Protein AF-A0A6B3NMQ0-F1 (afdb_monomer_lite)

Structure (mmCIF, N/CA/C/O backbone):
data_AF-A0A6B3NMQ0-F1
#
_entry.id   AF-A0A6B3NMQ0-F1
#
loop_
_atom_site.group_PDB
_atom_site.id
_atom_site.type_symbol
_atom_site.label_atom_id
_atom_site.label_alt_id
_atom_site.label_comp_id
_atom_site.label_asym_id
_atom_site.label_entity_id
_atom_site.label_seq_id
_atom_site.pdbx_PDB_ins_code
_atom_site.Cartn_x
_atom_site.Cartn_y
_atom_site.Cartn_z
_atom_site.occupancy
_atom_site.B_iso_or_equiv
_atom_site.auth_seq_id
_atom_site.auth_comp_id
_atom_site.auth_asym_id
_atom_site.auth_atom_id
_atom_site.pdbx_PDB_model_num
ATOM 1 N N . MET A 1 1 ? -28.946 18.514 3.064 1.00 41.00 1 MET A N 1
ATOM 2 C CA . MET A 1 1 ? -27.917 17.843 2.237 1.00 41.00 1 MET A CA 1
ATOM 3 C C . MET A 1 1 ? -26.922 17.193 3.185 1.00 41.00 1 MET A C 1
ATOM 5 O O . MET A 1 1 ? -26.301 17.912 3.953 1.00 41.00 1 MET A O 1
ATOM 9 N N . GLN A 1 2 ? -26.835 15.861 3.221 1.00 43.84 2 GLN A N 1
ATOM 10 C CA . GLN A 1 2 ? -25.794 15.180 4.005 1.00 43.84 2 GLN A CA 1
ATOM 11 C C . GLN A 1 2 ? -24.426 15.572 3.425 1.00 43.84 2 GLN A C 1
ATOM 13 O O . GLN A 1 2 ? -24.307 15.580 2.195 1.00 43.84 2 GLN A O 1
ATOM 18 N N . PRO A 1 3 ? -23.418 15.928 4.242 1.00 48.66 3 PRO A N 1
ATOM 19 C CA . PRO A 1 3 ? -22.115 16.303 3.716 1.00 48.66 3 PRO A CA 1
ATOM 20 C C . PRO A 1 3 ? -21.595 15.134 2.880 1.00 48.66 3 PRO A C 1
ATOM 22 O O . PRO A 1 3 ? -21.489 14.004 3.358 1.00 48.66 3 PRO A O 1
ATOM 25 N N . LEU A 1 4 ? -21.355 15.394 1.594 1.00 52.19 4 LEU A N 1
ATOM 26 C CA . LEU A 1 4 ? -20.800 14.434 0.650 1.00 52.19 4 LEU A CA 1
ATOM 27 C C . LEU A 1 4 ? -19.381 14.090 1.103 1.00 52.19 4 LEU A C 1
ATOM 29 O O . LEU A 1 4 ? -18.427 14.699 0.639 1.00 52.19 4 LEU A O 1
ATOM 33 N N . ARG A 1 5 ? -19.311 13.103 2.001 1.00 52.84 5 ARG A N 1
ATOM 34 C CA . ARG A 1 5 ? -18.226 12.153 2.250 1.00 52.84 5 ARG A CA 1
ATOM 35 C C . ARG A 1 5 ? -16.856 12.804 2.395 1.00 52.84 5 ARG A C 1
ATOM 37 O O . ARG A 1 5 ? -16.263 13.241 1.413 1.00 52.84 5 ARG A O 1
ATOM 44 N N . HIS A 1 6 ? -16.356 12.796 3.629 1.00 53.97 6 HIS A N 1
ATOM 45 C CA . HIS A 1 6 ? -14.971 13.086 3.977 1.00 53.97 6 HIS A CA 1
ATOM 46 C C . HIS A 1 6 ? -14.029 12.484 2.927 1.00 53.97 6 HIS A C 1
ATOM 48 O O . HIS A 1 6 ? -13.802 11.282 2.868 1.00 53.97 6 HIS A O 1
ATOM 54 N N . ARG A 1 7 ? -13.515 13.323 2.025 1.00 64.31 7 ARG A N 1
ATOM 55 C CA . ARG A 1 7 ? -12.492 12.884 1.083 1.00 64.31 7 ARG A CA 1
ATOM 56 C C . ARG A 1 7 ? -11.251 12.641 1.926 1.00 64.31 7 ARG A C 1
ATOM 58 O O . ARG A 1 7 ? -10.831 13.546 2.645 1.00 64.31 7 ARG A O 1
ATOM 65 N N . ILE A 1 8 ? -10.666 11.447 1.847 1.00 69.06 8 ILE A N 1
ATOM 66 C CA . ILE A 1 8 ? -9.309 11.254 2.357 1.00 69.06 8 ILE A CA 1
ATOM 67 C C . ILE A 1 8 ? -8.447 12.308 1.663 1.00 69.06 8 ILE A C 1
ATOM 69 O O . ILE A 1 8 ? -8.337 12.300 0.436 1.00 69.06 8 ILE A O 1
ATOM 73 N N . ASN A 1 9 ? -7.876 13.234 2.432 1.00 75.25 9 ASN A N 1
ATOM 74 C CA . ASN A 1 9 ? -6.921 14.173 1.874 1.00 75.25 9 ASN A CA 1
ATOM 75 C C . ASN A 1 9 ? -5.628 13.390 1.582 1.00 75.25 9 ASN A C 1
ATOM 77 O O . ASN A 1 9 ? -5.020 12.871 2.524 1.00 75.25 9 ASN A O 1
ATOM 81 N N . PRO A 1 10 ? -5.186 13.294 0.312 1.00 72.56 10 PRO A N 1
ATOM 82 C CA . PRO A 1 10 ? -3.976 12.563 -0.049 1.00 72.56 10 PRO A CA 1
ATOM 83 C C . PRO A 1 10 ? -2.743 12.973 0.757 1.00 72.56 10 PRO A C 1
ATOM 85 O O . PRO A 1 10 ? -1.874 12.151 1.060 1.00 72.56 10 PRO A O 1
ATOM 88 N N . GLN A 1 11 ? -2.675 14.243 1.140 1.00 75.62 11 GLN A N 1
ATOM 89 C CA . GLN A 1 11 ?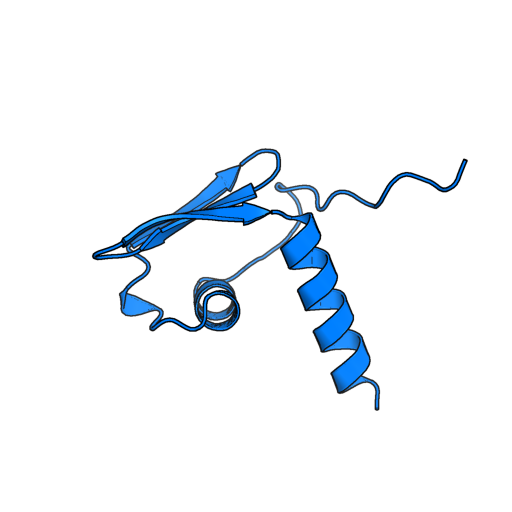 -1.530 14.796 1.848 1.00 75.62 11 GLN A CA 1
ATOM 90 C C . GLN A 1 11 ? -1.460 14.335 3.307 1.00 75.62 11 GLN A C 1
ATOM 92 O O . GLN A 1 11 ? -0.366 14.257 3.855 1.00 75.62 11 GLN A O 1
ATOM 97 N N . THR A 1 12 ? -2.590 13.989 3.931 1.00 76.81 12 THR A N 1
ATOM 98 C CA . THR A 1 12 ? -2.640 13.738 5.380 1.00 76.81 12 THR A CA 1
ATOM 99 C C . THR A 1 12 ? -2.673 12.261 5.755 1.00 76.81 12 THR A C 1
ATOM 101 O O . THR A 1 12 ? -2.242 11.912 6.851 1.00 76.81 12 THR A O 1
ATOM 104 N N . PHE A 1 13 ? -3.160 11.370 4.884 1.00 78.06 13 PHE A N 1
ATOM 105 C CA . PHE A 1 13 ? -3.249 9.951 5.242 1.00 78.06 13 PHE A CA 1
ATOM 106 C C . PHE A 1 13 ? -1.900 9.239 5.111 1.00 78.06 13 PHE A C 1
ATOM 108 O O . PHE A 1 13 ? -1.164 9.433 4.146 1.00 78.06 13 PHE A O 1
ATOM 115 N N . VAL A 1 14 ? -1.580 8.364 6.059 1.00 83.88 14 VAL A N 1
ATOM 116 C CA . VAL A 1 14 ? -0.372 7.533 6.017 1.00 83.88 14 VAL A CA 1
ATOM 117 C C . VAL A 1 14 ? -0.758 6.142 5.531 1.00 83.88 14 VAL A C 1
ATOM 119 O O . VAL A 1 14 ? -1.701 5.540 6.039 1.00 83.88 14 VAL A O 1
ATOM 122 N N . ILE A 1 15 ? -0.029 5.625 4.544 1.00 87.19 15 ILE A N 1
ATOM 123 C CA . ILE A 1 15 ? -0.167 4.244 4.091 1.00 87.19 15 ILE A CA 1
ATOM 124 C C . ILE A 1 15 ? 1.212 3.649 3.849 1.00 87.19 15 ILE A C 1
ATOM 126 O O . ILE A 1 15 ? 2.095 4.291 3.286 1.00 87.19 15 ILE A O 1
ATOM 130 N N . THR A 1 16 ? 1.402 2.421 4.311 1.00 89.75 16 THR A N 1
ATOM 131 C CA . THR A 1 16 ? 2.652 1.678 4.156 1.00 89.75 16 THR A CA 1
ATOM 132 C C . THR A 1 16 ? 2.561 0.710 2.986 1.00 89.75 16 THR A C 1
ATOM 134 O O . THR A 1 16 ? 1.490 0.185 2.680 1.00 89.75 16 THR A O 1
ATOM 137 N N . LEU A 1 17 ? 3.704 0.372 2.390 1.00 91.25 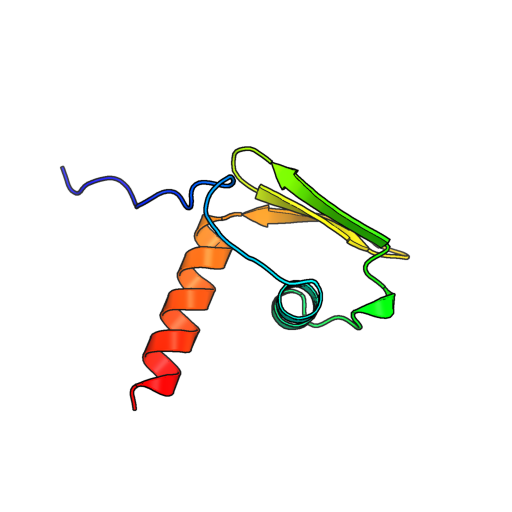17 LEU A N 1
ATOM 138 C CA . LEU A 1 17 ? 3.784 -0.625 1.318 1.00 91.25 17 LEU A CA 1
ATOM 139 C C . LEU A 1 17 ? 3.162 -1.979 1.721 1.00 91.25 17 LEU A C 1
ATOM 141 O O . LEU A 1 17 ? 2.487 -2.614 0.915 1.00 91.25 17 LEU A O 1
ATOM 145 N N . ARG A 1 18 ? 3.293 -2.386 2.994 1.00 90.88 18 ARG A N 1
ATOM 146 C CA . ARG A 1 18 ? 2.646 -3.600 3.531 1.00 90.88 18 ARG A CA 1
ATOM 147 C C . ARG A 1 18 ? 1.118 -3.500 3.542 1.00 90.88 18 ARG A C 1
ATOM 149 O O . ARG A 1 18 ? 0.444 -4.472 3.213 1.00 90.88 18 ARG A O 1
ATOM 156 N N . GLN A 1 19 ? 0.563 -2.344 3.909 1.00 89.44 19 GLN A N 1
ATOM 157 C CA . GLN A 1 19 ? -0.886 -2.115 3.870 1.00 89.44 19 GLN A CA 1
ATOM 158 C C . GLN A 1 19 ? -1.409 -2.113 2.431 1.00 89.44 19 GLN A C 1
ATOM 160 O O . GLN A 1 19 ? -2.451 -2.713 2.177 1.00 89.44 19 GLN A O 1
ATOM 165 N N . ILE A 1 20 ? -0.668 -1.519 1.489 1.00 91.44 20 ILE A N 1
ATOM 166 C CA . ILE A 1 20 ? -0.997 -1.567 0.055 1.00 91.44 20 ILE A CA 1
ATOM 167 C C . ILE A 1 20 ? -1.019 -3.022 -0.428 1.00 91.44 20 ILE A C 1
ATOM 169 O O . ILE A 1 20 ? -2.002 -3.455 -1.026 1.00 91.44 20 ILE A O 1
ATOM 173 N N . ALA A 1 21 ? 0.015 -3.801 -0.107 1.00 92.94 21 ALA A N 1
ATOM 174 C CA . ALA A 1 21 ? 0.094 -5.215 -0.466 1.00 92.94 21 ALA A CA 1
ATOM 175 C C . ALA A 1 21 ? -1.082 -6.027 0.105 1.00 92.94 21 ALA A C 1
ATOM 177 O O . ALA A 1 21 ? -1.711 -6.800 -0.618 1.00 92.94 21 ALA A O 1
ATOM 178 N N . LYS A 1 22 ? -1.449 -5.791 1.375 1.00 91.12 22 LYS A N 1
ATOM 179 C CA . LYS A 1 22 ? -2.606 -6.431 2.023 1.00 91.12 22 LYS A CA 1
ATOM 180 C C . LYS A 1 22 ? -3.930 -6.049 1.356 1.00 91.12 22 LYS A C 1
ATOM 182 O O . LYS A 1 22 ? -4.767 -6.921 1.132 1.00 91.12 22 LYS A O 1
ATOM 187 N N . LEU A 1 23 ? -4.112 -4.772 1.018 1.00 88.00 23 LEU A N 1
ATOM 188 C CA . LEU A 1 23 ? -5.307 -4.273 0.333 1.00 88.00 23 LEU A CA 1
ATOM 189 C C . LEU A 1 23 ? -5.467 -4.900 -1.057 1.00 88.00 23 LEU A C 1
ATOM 191 O O . LEU A 1 23 ? -6.569 -5.289 -1.442 1.00 88.00 23 LEU A O 1
ATOM 195 N N . LEU A 1 24 ? -4.364 -4.991 -1.798 1.00 90.38 24 LEU A N 1
ATOM 196 C CA . LEU A 1 24 ? -4.328 -5.535 -3.154 1.00 90.38 24 LEU A CA 1
ATOM 197 C C . LEU A 1 24 ? -4.238 -7.066 -3.191 1.00 90.38 24 LEU A C 1
ATOM 199 O O . LEU A 1 24 ? -4.381 -7.644 -4.263 1.00 90.38 24 LEU A O 1
ATOM 203 N N . LYS A 1 25 ? -4.043 -7.719 -2.038 1.00 92.81 25 LYS A N 1
ATOM 204 C CA . LYS A 1 25 ? -3.843 -9.171 -1.903 1.00 92.81 25 LYS A CA 1
ATOM 205 C C . LYS A 1 25 ? -2.689 -9.688 -2.776 1.00 92.81 25 LYS A C 1
ATOM 207 O O . LYS A 1 25 ? -2.815 -10.716 -3.437 1.00 92.81 25 LYS A O 1
ATOM 212 N N . ILE A 1 26 ? -1.568 -8.969 -2.779 1.00 94.31 26 ILE A N 1
ATOM 213 C CA . ILE A 1 26 ? -0.357 -9.317 -3.541 1.00 94.31 26 ILE A CA 1
ATOM 214 C C . ILE A 1 26 ? 0.871 -9.388 -2.634 1.00 94.31 26 ILE A C 1
ATOM 216 O O . ILE A 1 26 ? 0.877 -8.836 -1.535 1.00 94.31 26 ILE A O 1
ATOM 220 N N . ASP A 1 27 ? 1.933 -10.032 -3.121 1.00 94.62 27 ASP A N 1
ATOM 221 C CA . ASP A 1 27 ? 3.243 -9.980 -2.473 1.00 94.62 27 ASP A CA 1
ATOM 222 C C . ASP A 1 27 ? 3.800 -8.539 -2.533 1.00 94.62 27 ASP A C 1
ATOM 224 O O . ASP A 1 27 ? 3.851 -7.956 -3.623 1.00 94.62 27 ASP A O 1
ATOM 228 N N . PRO A 1 28 ? 4.232 -7.948 -1.400 1.00 95.19 28 PRO A N 1
ATOM 229 C CA . PRO A 1 28 ? 4.816 -6.606 -1.364 1.00 95.19 28 PRO A CA 1
ATOM 230 C C . PRO A 1 28 ? 6.019 -6.423 -2.297 1.00 95.19 28 PRO A C 1
ATOM 232 O O . PRO A 1 28 ? 6.223 -5.317 -2.793 1.00 95.19 28 PRO A O 1
ATOM 235 N N . ARG A 1 29 ? 6.786 -7.480 -2.590 1.00 95.69 29 ARG A N 1
ATOM 236 C CA . ARG A 1 29 ? 7.933 -7.446 -3.517 1.00 95.69 29 ARG A CA 1
ATOM 237 C C . ARG A 1 29 ? 7.527 -7.129 -4.954 1.00 95.69 29 ARG A C 1
ATOM 239 O O . ARG A 1 29 ? 8.362 -6.697 -5.737 1.00 95.69 29 ARG A O 1
ATOM 246 N N . ARG A 1 30 ? 6.253 -7.331 -5.304 1.00 95.88 30 ARG A N 1
ATOM 247 C CA . ARG A 1 30 ? 5.724 -7.002 -6.633 1.00 95.88 30 ARG A CA 1
ATOM 248 C C . ARG A 1 30 ? 5.385 -5.522 -6.787 1.00 95.88 30 ARG A C 1
ATOM 250 O O . ARG A 1 30 ? 5.102 -5.103 -7.905 1.00 95.88 30 ARG A O 1
ATOM 257 N N . ILE A 1 31 ? 5.365 -4.740 -5.707 1.00 96.62 31 ILE A N 1
ATOM 258 C CA . ILE A 1 31 ? 5.103 -3.300 -5.772 1.00 96.62 31 ILE A CA 1
ATOM 259 C C . ILE A 1 31 ? 6.412 -2.604 -6.130 1.00 96.62 31 ILE A C 1
ATOM 261 O O . ILE A 1 31 ? 7.323 -2.525 -5.311 1.00 96.62 31 ILE A O 1
ATOM 265 N N . LEU A 1 32 ? 6.491 -2.102 -7.359 1.00 96.69 32 LEU A N 1
ATOM 266 C CA . LEU A 1 32 ? 7.677 -1.417 -7.870 1.00 96.69 32 LEU A CA 1
ATOM 267 C C . LEU A 1 32 ? 7.707 0.050 -7.437 1.00 96.69 32 LEU A C 1
ATOM 269 O O . LEU A 1 32 ? 8.767 0.586 -7.137 1.00 96.69 32 LEU A O 1
ATOM 273 N N . ASN A 1 33 ? 6.541 0.699 -7.413 1.00 95.56 33 ASN A N 1
ATOM 274 C CA . ASN A 1 33 ? 6.379 2.079 -6.968 1.00 95.56 33 ASN A CA 1
ATOM 275 C C . ASN A 1 33 ? 4.918 2.343 -6.565 1.00 95.56 33 ASN A C 1
ATOM 277 O O . ASN A 1 33 ? 4.020 1.579 -6.934 1.00 95.56 33 ASN A O 1
ATOM 281 N N . TRP A 1 34 ? 4.663 3.419 -5.828 1.00 95.19 34 TRP A N 1
ATOM 282 C CA . TRP A 1 34 ? 3.314 3.895 -5.542 1.00 95.19 34 TRP A CA 1
ATOM 283 C C . TRP A 1 34 ? 3.303 5.398 -5.275 1.00 95.19 34 TRP A C 1
ATOM 285 O O . TRP A 1 34 ? 4.247 5.957 -4.723 1.00 95.19 34 TRP A O 1
ATOM 295 N N . GLU A 1 35 ? 2.202 6.047 -5.637 1.00 93.81 35 GLU A N 1
ATOM 296 C CA . GLU A 1 35 ? 2.045 7.495 -5.537 1.00 93.81 35 GLU A CA 1
ATOM 297 C C . GLU A 1 35 ? 0.634 7.873 -5.098 1.00 93.81 35 GLU A C 1
ATOM 299 O O . GLU A 1 35 ? -0.356 7.196 -5.395 1.00 93.81 35 GLU A O 1
ATOM 304 N N . LYS A 1 36 ? 0.531 8.999 -4.394 1.00 91.81 36 LYS A N 1
ATOM 305 C CA . LYS A 1 36 ? -0.749 9.576 -3.992 1.00 91.81 36 LYS A CA 1
ATOM 306 C C . LYS A 1 36 ? -1.148 10.656 -4.980 1.00 91.81 36 LYS A C 1
ATOM 308 O O . LYS A 1 36 ? -0.503 11.697 -5.053 1.00 91.81 36 LYS A O 1
ATOM 313 N N . TRP A 1 37 ? -2.209 10.410 -5.730 1.00 91.19 37 TRP A N 1
ATOM 314 C CA . TRP A 1 37 ? -2.774 11.379 -6.659 1.00 91.19 37 TRP A CA 1
ATOM 315 C C . TRP A 1 37 ? -4.042 11.991 -6.060 1.00 91.19 37 TRP A C 1
ATOM 317 O O . TRP A 1 37 ? -4.509 11.575 -5.005 1.00 91.19 37 TRP A O 1
ATOM 327 N N . HIS A 1 38 ? -4.632 12.984 -6.726 1.00 86.12 38 HIS A N 1
ATOM 328 C CA . HIS A 1 38 ? -5.708 13.791 -6.139 1.00 86.12 38 HIS A CA 1
ATOM 329 C C . HIS A 1 38 ? -6.894 12.971 -5.581 1.00 86.12 38 HIS A C 1
ATOM 331 O O . HIS A 1 38 ? -7.436 13.314 -4.536 1.00 86.12 38 HIS A O 1
ATOM 337 N N . ASN A 1 39 ? -7.271 11.867 -6.241 1.00 85.75 39 ASN A N 1
ATOM 338 C CA . ASN A 1 39 ? -8.431 11.040 -5.861 1.00 85.75 39 ASN A CA 1
ATOM 339 C C . ASN A 1 39 ? -8.122 9.542 -5.700 1.00 85.75 39 ASN A C 1
ATOM 341 O O . ASN A 1 39 ? -9.011 8.749 -5.358 1.00 85.75 39 ASN A O 1
ATOM 345 N N . VAL A 1 40 ? -6.897 9.134 -6.024 1.00 91.19 40 VAL A N 1
ATOM 346 C CA . VAL A 1 40 ? -6.518 7.729 -6.163 1.00 91.19 40 VAL A CA 1
ATOM 347 C C . VAL A 1 40 ? -5.114 7.502 -5.621 1.00 91.19 40 VAL A C 1
ATOM 349 O O . VAL A 1 40 ? -4.232 8.346 -5.751 1.00 91.19 40 VAL A O 1
ATOM 352 N N . LEU A 1 41 ? -4.901 6.333 -5.036 1.00 93.12 41 LEU A N 1
ATOM 353 C CA . LEU A 1 41 ? -3.576 5.771 -4.843 1.00 93.12 41 LEU A CA 1
ATOM 354 C C . LEU A 1 41 ? -3.216 5.008 -6.118 1.00 93.12 41 LEU A C 1
ATOM 356 O O . LEU A 1 41 ? -3.891 4.032 -6.462 1.00 93.12 41 LEU A O 1
ATOM 360 N N . TRP A 1 42 ? -2.181 5.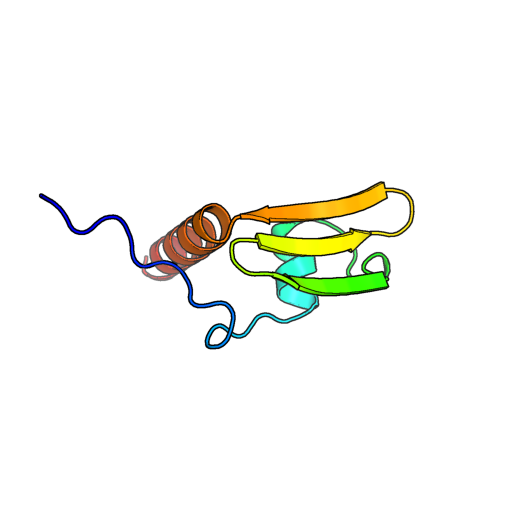461 -6.812 1.00 95.81 42 TRP A N 1
ATOM 361 C CA . TRP A 1 42 ? -1.603 4.735 -7.933 1.00 95.81 42 TRP A CA 1
ATOM 362 C C . TRP A 1 42 ? -0.520 3.782 -7.427 1.00 95.81 42 TRP A C 1
ATOM 364 O O . TRP A 1 42 ? 0.272 4.140 -6.556 1.00 95.81 42 TRP A O 1
ATOM 374 N N . VAL A 1 43 ? -0.496 2.558 -7.948 1.00 96.75 43 VAL A N 1
ATOM 375 C CA . VAL A 1 43 ? 0.455 1.511 -7.561 1.00 96.75 43 VAL A CA 1
ATOM 376 C C . VAL A 1 43 ? 0.970 0.830 -8.819 1.00 96.75 43 VAL A C 1
ATOM 378 O O . VAL A 1 43 ? 0.186 0.283 -9.589 1.00 96.75 43 VAL A O 1
ATOM 381 N N . HIS A 1 44 ? 2.282 0.818 -9.021 1.00 97.12 44 HIS A N 1
ATOM 382 C CA . HIS A 1 44 ? 2.905 0.052 -10.091 1.00 97.12 44 HIS A CA 1
ATOM 383 C C . HIS A 1 44 ? 3.198 -1.366 -9.611 1.00 97.12 44 HIS A C 1
ATOM 385 O O . HIS A 1 44 ? 4.003 -1.571 -8.698 1.00 97.12 44 HIS A O 1
ATOM 391 N N . ILE A 1 45 ? 2.556 -2.346 -10.242 1.00 96.50 45 ILE A N 1
ATOM 392 C CA . ILE A 1 45 ? 2.702 -3.757 -9.904 1.00 96.50 45 ILE A CA 1
ATOM 393 C C . ILE A 1 45 ? 3.464 -4.478 -11.017 1.00 96.50 45 ILE A C 1
ATOM 395 O O . ILE A 1 45 ? 3.065 -4.461 -12.185 1.00 96.50 45 ILE A O 1
ATOM 399 N N . GLN A 1 46 ? 4.534 -5.175 -10.646 1.00 96.75 46 GLN A N 1
ATOM 400 C CA . GLN A 1 46 ? 5.337 -5.978 -11.558 1.00 96.75 46 GLN A CA 1
ATOM 401 C C . GLN A 1 46 ? 4.472 -7.025 -12.281 1.00 96.75 46 GLN A C 1
ATOM 403 O O . GLN A 1 46 ? 3.784 -7.840 -11.650 1.00 96.75 46 GLN A O 1
ATOM 408 N N . GLY A 1 47 ? 4.519 -6.994 -13.616 1.00 94.25 47 GLY A N 1
ATOM 409 C CA . GLY A 1 47 ? 3.776 -7.898 -14.502 1.00 94.25 47 GLY A CA 1
ATOM 410 C C . GLY A 1 47 ? 2.302 -7.536 -14.723 1.00 94.25 47 GLY A C 1
ATOM 411 O O . GLY A 1 47 ? 1.627 -8.241 -15.460 1.00 94.25 47 GLY A O 1
ATOM 412 N N . LEU A 1 48 ? 1.796 -6.467 -14.098 1.00 92.88 48 LEU A N 1
ATOM 413 C CA . LEU A 1 48 ? 0.412 -5.992 -14.258 1.00 92.88 48 LEU A CA 1
ATOM 414 C C . LEU A 1 48 ? 0.341 -4.528 -14.718 1.00 92.88 48 LEU A C 1
ATOM 416 O O . LEU A 1 48 ? -0.637 -4.135 -15.346 1.00 92.88 48 LEU A O 1
ATOM 420 N N . GLY A 1 49 ? 1.371 -3.729 -14.429 1.00 94.00 49 GLY A N 1
ATOM 421 C CA . GLY A 1 49 ? 1.412 -2.307 -14.757 1.00 94.00 49 GLY A CA 1
ATOM 422 C C . GLY A 1 49 ? 0.772 -1.436 -13.674 1.00 94.00 49 GLY A C 1
A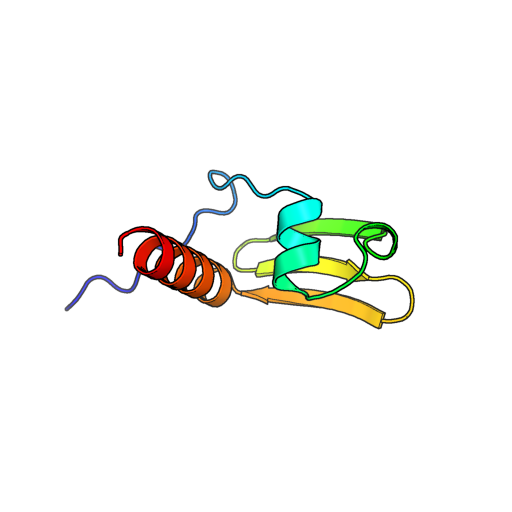TOM 423 O O . GLY A 1 49 ? 0.820 -1.759 -12.484 1.00 94.00 49 GLY A O 1
ATOM 424 N N . GLY A 1 50 ? 0.233 -0.287 -14.080 1.00 94.69 50 GLY A N 1
ATOM 425 C CA . GLY A 1 50 ? -0.367 0.690 -13.174 1.00 94.69 50 GLY A CA 1
ATOM 426 C C . GLY A 1 50 ? -1.750 0.264 -12.680 1.00 94.69 50 GLY A C 1
ATOM 427 O O . GLY A 1 50 ? -2.638 -0.032 -13.475 1.00 94.69 50 GLY A O 1
ATOM 428 N N . TYR A 1 51 ? -1.946 0.286 -11.366 1.00 95.00 51 TYR A N 1
ATOM 429 C CA . TYR A 1 51 ? -3.204 -0.031 -10.701 1.00 95.00 51 TYR A CA 1
ATOM 430 C C . TYR A 1 51 ? -3.703 1.166 -9.889 1.00 95.00 51 TYR A C 1
ATOM 432 O O . TYR A 1 51 ? -2.923 1.846 -9.225 1.00 95.00 51 TYR A O 1
ATOM 440 N N . PHE A 1 52 ? -5.014 1.409 -9.906 1.00 94.56 52 PHE A N 1
ATOM 441 C CA . PHE A 1 52 ? -5.628 2.571 -9.264 1.00 94.56 52 PHE A CA 1
ATOM 442 C C . PHE A 1 52 ? -6.584 2.143 -8.153 1.00 94.56 52 PHE A C 1
ATOM 444 O O . PHE A 1 52 ? -7.530 1.383 -8.370 1.00 94.56 52 PHE A O 1
ATOM 451 N N . VAL A 1 53 ? -6.375 2.677 -6.953 1.00 90.94 53 VAL A N 1
ATOM 452 C CA . VAL A 1 53 ? -7.271 2.489 -5.809 1.00 90.94 53 VAL A CA 1
ATOM 453 C C . VAL A 1 53 ? -7.926 3.820 -5.476 1.00 90.94 53 VAL A C 1
ATOM 455 O O . VAL A 1 53 ? -7.245 4.768 -5.099 1.00 90.94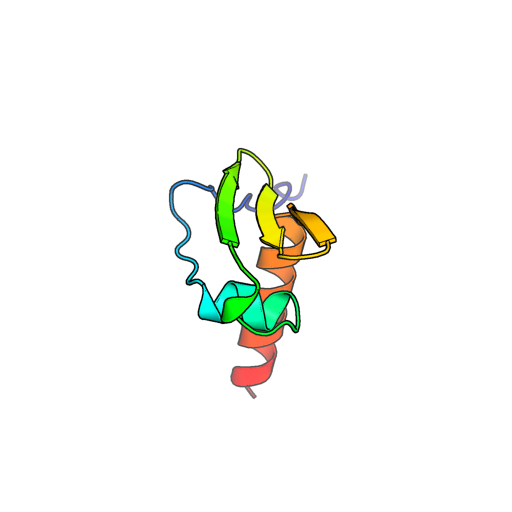 53 VAL A O 1
ATOM 458 N N . SER A 1 54 ? -9.254 3.902 -5.567 1.00 89.69 54 SER A N 1
ATOM 459 C CA . SER A 1 54 ? -9.965 5.112 -5.145 1.00 89.69 54 SER A CA 1
ATOM 460 C C . SER A 1 54 ? -9.888 5.298 -3.631 1.00 89.69 54 SER A C 1
ATOM 462 O O . SER A 1 54 ? -10.046 4.344 -2.863 1.00 89.69 54 SER A O 1
ATOM 464 N N . TYR A 1 55 ? -9.716 6.540 -3.181 1.00 87.62 55 TYR A N 1
ATOM 465 C CA . TYR A 1 55 ? -9.702 6.834 -1.746 1.00 87.62 55 TYR A CA 1
ATOM 466 C C . TYR A 1 55 ? -11.007 6.491 -1.040 1.00 87.62 55 TYR A C 1
ATOM 468 O O . TYR A 1 55 ? -10.984 6.068 0.107 1.00 87.62 55 TYR A O 1
ATOM 476 N N . ARG A 1 56 ? -12.136 6.546 -1.749 1.00 83.94 56 ARG A N 1
ATOM 477 C CA . ARG A 1 56 ? -13.414 6.066 -1.219 1.00 83.94 56 ARG A CA 1
ATOM 478 C C . ARG A 1 56 ? -13.379 4.571 -0.891 1.00 83.94 56 ARG A C 1
ATOM 480 O O . ARG A 1 56 ? -13.886 4.163 0.146 1.00 83.94 56 ARG A O 1
ATOM 487 N N . LYS A 1 57 ? -12.782 3.751 -1.763 1.00 85.38 57 LYS A N 1
ATOM 488 C CA . LYS A 1 57 ? -12.629 2.311 -1.508 1.00 85.38 57 LYS A CA 1
ATOM 489 C C . LYS A 1 57 ? -11.675 2.063 -0.338 1.00 85.38 57 LYS A C 1
ATOM 491 O O . LYS A 1 57 ? -11.912 1.157 0.454 1.00 85.38 57 LYS A O 1
ATOM 496 N N . LEU A 1 58 ? -10.631 2.884 -0.218 1.00 83.94 58 LEU A N 1
ATOM 497 C CA . LEU A 1 58 ? -9.688 2.831 0.897 1.00 83.94 58 LEU A CA 1
ATOM 498 C C . LEU A 1 58 ? -10.365 3.166 2.237 1.00 83.94 58 LEU A C 1
ATOM 500 O O . LEU A 1 58 ? -10.205 2.425 3.199 1.00 83.94 58 LEU A O 1
ATOM 504 N N . GLU A 1 59 ? -11.166 4.232 2.280 1.00 82.19 59 GLU A N 1
ATOM 505 C CA . GLU A 1 59 ? -11.937 4.649 3.459 1.00 82.19 59 GLU A CA 1
ATOM 506 C C . GLU A 1 59 ? -12.907 3.552 3.901 1.00 82.19 59 GLU A C 1
ATOM 508 O O . GLU A 1 59 ? -12.908 3.151 5.061 1.00 82.19 59 GLU A O 1
ATOM 513 N N . GLN A 1 60 ? -13.679 3.002 2.958 1.00 82.00 60 GLN A N 1
ATOM 514 C CA . GLN A 1 60 ? -14.602 1.898 3.229 1.00 82.00 60 GLN A CA 1
ATOM 515 C C . GLN A 1 60 ? -13.882 0.674 3.796 1.00 82.00 60 GLN A C 1
ATOM 517 O O . GLN A 1 60 ? -14.401 0.023 4.698 1.00 82.00 60 GLN A O 1
ATOM 522 N N . TRP A 1 61 ? -12.686 0.370 3.289 1.00 79.19 61 TRP A N 1
ATOM 523 C CA . TRP A 1 61 ? -11.876 -0.730 3.797 1.00 79.19 61 TRP A CA 1
ATOM 524 C C . TRP A 1 61 ? -11.376 -0.468 5.222 1.00 79.19 61 TRP A C 1
ATOM 526 O O . TRP A 1 61 ? -11.476 -1.357 6.062 1.00 79.19 61 TRP A O 1
ATOM 536 N N . ILE A 1 62 ? -10.908 0.750 5.522 1.00 78.56 62 ILE A N 1
ATOM 537 C CA . ILE A 1 62 ? -10.492 1.139 6.879 1.00 78.56 62 ILE A CA 1
ATOM 538 C C . ILE A 1 62 ? -11.671 1.020 7.848 1.00 78.56 62 ILE A C 1
ATOM 540 O O . ILE A 1 62 ? -11.538 0.363 8.874 1.00 78.56 62 ILE A O 1
ATOM 544 N N . VAL A 1 63 ? -12.833 1.579 7.497 1.00 79.56 63 VAL A N 1
ATOM 545 C CA . VAL A 1 63 ? -14.050 1.509 8.323 1.00 79.56 63 VAL A CA 1
ATOM 546 C C . VAL A 1 63 ? -14.481 0.059 8.552 1.00 79.56 63 VAL A C 1
ATOM 548 O O . VAL A 1 63 ? -14.774 -0.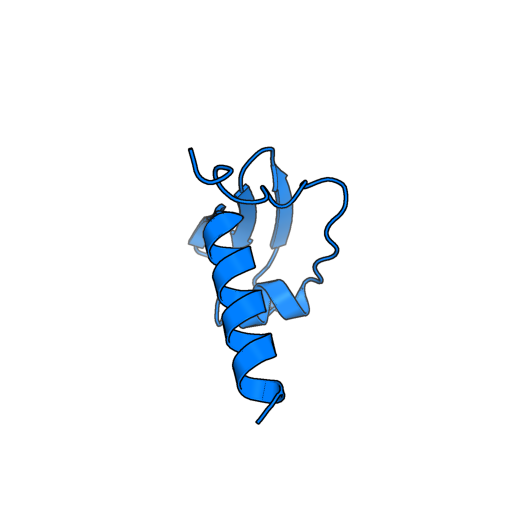322 9.686 1.00 79.56 63 VAL A O 1
ATOM 551 N N . ALA A 1 64 ? -14.474 -0.774 7.508 1.00 75.38 64 ALA A N 1
ATOM 552 C CA . ALA A 1 64 ? -14.783 -2.198 7.627 1.00 75.38 64 ALA A CA 1
ATOM 553 C C . ALA A 1 64 ? -13.793 -2.927 8.554 1.00 75.38 64 ALA A C 1
ATOM 555 O O . ALA A 1 64 ? -14.199 -3.728 9.386 1.00 75.38 64 ALA A O 1
ATOM 556 N N . CYS A 1 65 ? -12.493 -2.637 8.464 1.00 72.19 65 CYS A N 1
ATOM 557 C CA . CYS A 1 65 ? -11.507 -3.239 9.360 1.00 72.19 65 CYS A CA 1
ATOM 558 C C . CYS A 1 65 ? -11.643 -2.748 10.807 1.00 72.19 65 CYS A C 1
ATOM 560 O O . CYS A 1 65 ? -11.547 -3.561 11.719 1.00 72.19 65 CYS A O 1
ATOM 562 N N . SER A 1 66 ? -11.879 -1.453 11.029 1.00 74.56 66 SER A N 1
ATOM 563 C CA . SER A 1 66 ? -12.083 -0.897 12.371 1.00 74.56 66 SER A CA 1
ATOM 564 C C . SER A 1 66 ? -13.323 -1.483 13.038 1.00 74.56 66 SER A C 1
ATOM 566 O O . SER A 1 66 ? -13.245 -1.913 14.181 1.00 74.56 66 SER A O 1
ATOM 568 N N . THR A 1 67 ? -14.438 -1.569 12.309 1.00 70.88 67 THR A N 1
ATOM 569 C CA . THR A 1 67 ? -15.678 -2.172 12.826 1.00 70.88 67 THR A CA 1
ATOM 570 C C . THR A 1 67 ? -15.497 -3.641 13.194 1.00 70.88 67 THR A C 1
ATOM 572 O O . THR A 1 67 ? -15.997 -4.049 14.231 1.00 70.88 67 THR A O 1
ATOM 575 N N . LEU A 1 68 ? -14.739 -4.417 12.413 1.00 64.06 68 LEU A N 1
ATOM 576 C CA . LEU A 1 68 ? -14.467 -5.831 12.704 1.00 64.06 68 LEU A CA 1
ATOM 577 C C . LEU A 1 68 ? -13.538 -6.067 13.907 1.00 64.06 68 LEU A C 1
ATOM 579 O O . LEU A 1 68 ? -13.595 -7.140 14.489 1.00 64.06 68 LEU A O 1
ATOM 583 N N . ILE A 1 69 ? -12.668 -5.112 14.256 1.00 64.56 69 ILE A N 1
ATOM 584 C CA . ILE A 1 69 ? -11.742 -5.222 15.404 1.00 64.56 69 ILE A CA 1
ATOM 585 C C . ILE A 1 69 ? -12.401 -4.741 16.710 1.00 64.56 69 ILE A C 1
ATOM 587 O O . ILE A 1 69 ? -11.927 -5.058 17.794 1.00 64.56 69 ILE A O 1
ATOM 591 N N . SER A 1 70 ? -13.480 -3.959 16.623 1.00 57.75 70 SER A N 1
ATOM 592 C CA . SER A 1 70 ? -14.213 -3.437 17.785 1.00 57.75 70 SER A CA 1
ATOM 593 C C . SER A 1 70 ? -15.267 -4.397 18.366 1.00 57.75 70 SER A C 1
ATOM 595 O O . SER A 1 70 ? -15.996 -3.983 19.266 1.00 57.75 70 SER A O 1
ATOM 597 N N . PHE A 1 71 ? -15.342 -5.641 17.883 1.00 47.53 71 PHE A N 1
ATOM 598 C CA . PHE A 1 71 ? -16.132 -6.741 18.456 1.00 47.53 71 PHE A CA 1
ATOM 599 C C . PHE A 1 71 ? -15.206 -7.788 19.077 1.00 47.53 71 PHE A C 1
ATOM 601 O O . PHE A 1 71 ? -15.627 -8.397 20.084 1.00 47.53 71 PHE A O 1
#

pLDDT: mean 82.74, std 14.71, range [41.0, 97.12]

Radius of gyration: 13.32 Å; chains: 1; bounding box: 36×28×33 Å

Secondary structure (DSSP, 8-state):
------PPPTTT----HHHHHHHHTS-GGGEEEEEE-SSEEEEEETTTEEEEEEHHHHHHHHHHHHHHH--

Sequence (71 aa):
MQPLRHRINPQTFVITLRQIAKLLKIDPRRILNWEKWHNVLWVHIQGLGGYFVSYRKLEQWIVACSTLISF

Foldseek 3Di:
DPPDDDQPQLVPDDDDLVNVCVVVVHDSVQFPDWDRDRFWIWTQGHPPGIDTDGSVNVVVVVVVVVVVVVD

Organism: NCBI:txid2607765